Protein AF-A0A1M5A7V3-F1 (afdb_monomer)

Radius of gyration: 17.14 Å; Cα contacts (8 Å, |Δi|>4): 124; chains: 1; bounding box: 36×26×54 Å

Secondary structure (DSSP, 8-state):
-HHHHHHHHHH-HHHHHHHHHHHHHHHHHHHHHHHHHHHTT---SS-GGG--HHHHHHHHHHTT-S-HHHHHHHHHHHHHHHIIIIIHHHHHTTS----SS--SS--HHIIIIIHHHHHHHHHHHHHHHHHHHHHHHHHHTT-

Structure (mmCIF, N/CA/C/O backbone):
data_AF-A0A1M5A7V3-F1
#
_entry.id   AF-A0A1M5A7V3-F1
#
loop_
_atom_site.group_PDB
_atom_site.id
_atom_site.type_symbol
_atom_site.label_atom_id
_atom_site.label_alt_id
_atom_site.label_comp_id
_atom_site.label_asym_id
_atom_site.label_entity_id
_atom_site.label_seq_id
_atom_site.pdbx_PDB_ins_code
_atom_site.Cartn_x
_atom_site.Cartn_y
_atom_site.Cartn_z
_atom_site.occupancy
_atom_site.B_iso_or_equiv
_atom_site.auth_seq_id
_atom_site.auth_comp_id
_atom_site.auth_asym_id
_atom_site.auth_atom_id
_atom_site.pdbx_PDB_model_num
ATOM 1 N N . MET A 1 1 ? 8.152 -4.696 -25.294 1.00 61.25 1 MET A N 1
ATOM 2 C CA . MET A 1 1 ? 8.068 -3.297 -24.836 1.00 61.25 1 MET A CA 1
ATOM 3 C C . MET A 1 1 ? 7.477 -3.169 -23.438 1.00 61.25 1 MET A C 1
ATOM 5 O O . MET A 1 1 ? 8.201 -2.717 -22.568 1.00 61.25 1 MET A O 1
ATOM 9 N N . SER A 1 2 ? 6.242 -3.608 -23.155 1.00 75.25 2 SER A N 1
ATOM 10 C CA . SER A 1 2 ? 5.664 -3.494 -21.798 1.00 75.25 2 SER A CA 1
ATOM 11 C C . SER A 1 2 ? 6.355 -4.392 -20.757 1.00 75.25 2 SER A C 1
ATOM 13 O O . SER A 1 2 ? 6.758 -3.912 -19.704 1.00 75.25 2 SER A O 1
ATOM 15 N N . LEU A 1 3 ? 6.576 -5.672 -21.074 1.00 89.56 3 LEU A N 1
ATOM 16 C CA . LEU A 1 3 ? 7.282 -6.604 -20.182 1.00 89.56 3 LEU A CA 1
ATOM 17 C C . LEU A 1 3 ? 8.765 -6.252 -19.991 1.00 89.56 3 LEU A C 1
ATOM 19 O O . LEU A 1 3 ? 9.305 -6.467 -18.915 1.00 89.56 3 LEU A O 1
ATOM 23 N N . GLU A 1 4 ? 9.405 -5.655 -21.000 1.00 92.12 4 GLU A N 1
ATOM 24 C CA . GLU A 1 4 ? 10.798 -5.190 -20.894 1.00 92.12 4 GLU A CA 1
ATOM 25 C C . GLU A 1 4 ? 10.928 -4.093 -19.831 1.00 92.12 4 GLU A C 1
ATOM 27 O O . GLU A 1 4 ? 11.885 -4.092 -19.067 1.00 92.12 4 GLU A O 1
ATOM 32 N N . PHE A 1 5 ? 9.942 -3.195 -19.720 1.00 94.62 5 PHE A N 1
ATOM 33 C CA . PHE A 1 5 ? 9.939 -2.193 -18.656 1.00 94.62 5 PHE A CA 1
ATOM 34 C C . PHE A 1 5 ? 9.713 -2.810 -17.270 1.00 94.62 5 PHE A C 1
ATOM 36 O O . PHE A 1 5 ? 10.289 -2.347 -16.288 1.00 94.62 5 PHE A O 1
ATOM 43 N N . TYR A 1 6 ? 8.921 -3.882 -17.166 1.00 95.12 6 TYR A N 1
ATOM 44 C CA . TYR A 1 6 ? 8.805 -4.615 -15.904 1.00 95.12 6 TYR A CA 1
ATOM 45 C C . TYR A 1 6 ? 10.156 -5.203 -15.463 1.00 95.12 6 TYR A C 1
ATOM 47 O O . TYR A 1 6 ? 10.489 -5.145 -14.280 1.00 95.12 6 TYR A O 1
ATOM 55 N N . ASP A 1 7 ? 10.974 -5.688 -16.401 1.00 95.81 7 ASP A N 1
ATOM 56 C CA . ASP A 1 7 ? 12.344 -6.113 -16.096 1.00 95.81 7 ASP A CA 1
ATOM 57 C C . ASP A 1 7 ? 13.227 -4.938 -15.640 1.00 95.81 7 ASP A C 1
ATOM 59 O O . ASP A 1 7 ? 14.079 -5.123 -14.772 1.00 95.81 7 ASP A O 1
ATOM 63 N N . GLU A 1 8 ? 13.025 -3.724 -16.166 1.00 97.12 8 GLU A N 1
ATOM 64 C CA . GLU A 1 8 ? 13.711 -2.520 -15.668 1.00 97.12 8 GLU A CA 1
ATOM 65 C C . GLU A 1 8 ? 13.285 -2.158 -14.235 1.00 97.12 8 GLU A C 1
ATOM 67 O O . GLU A 1 8 ? 14.141 -1.836 -13.411 1.00 97.12 8 GLU A O 1
ATOM 72 N N . LEU A 1 9 ? 12.000 -2.309 -13.882 1.00 96.81 9 LEU A N 1
ATOM 73 C CA . LEU A 1 9 ? 11.540 -2.159 -12.493 1.00 96.81 9 LEU A CA 1
ATOM 74 C C . LEU A 1 9 ? 12.246 -3.143 -11.552 1.00 96.81 9 LEU A C 1
ATOM 76 O O . LEU A 1 9 ? 12.652 -2.758 -10.458 1.00 96.81 9 LEU A O 1
ATOM 80 N N . LEU A 1 10 ? 12.434 -4.397 -11.976 1.00 96.69 10 LEU A N 1
ATOM 81 C CA . LEU A 1 10 ? 13.145 -5.405 -11.181 1.00 96.69 10 LEU A CA 1
ATOM 82 C C . LEU A 1 10 ? 14.648 -5.119 -11.034 1.00 96.69 10 LEU A C 1
ATOM 84 O 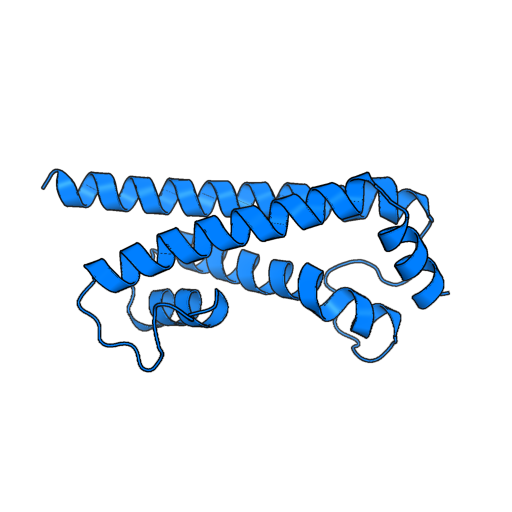O . LEU A 1 10 ? 15.260 -5.577 -10.070 1.00 96.69 10 LEU A O 1
ATOM 88 N N . LYS A 1 11 ? 15.253 -4.394 -11.982 1.00 97.31 11 LYS A N 1
ATOM 89 C CA . LYS A 1 11 ? 16.671 -3.998 -11.933 1.00 97.31 11 LYS A CA 1
ATOM 90 C C . LYS A 1 11 ? 16.904 -2.727 -11.122 1.00 97.31 11 LYS A C 1
ATOM 92 O O . LYS A 1 11 ? 18.011 -2.543 -10.624 1.00 97.31 11 LYS A O 1
ATOM 97 N N . SER A 1 12 ? 15.899 -1.861 -11.001 1.00 97.94 12 SER A N 1
ATOM 98 C CA . SER A 1 12 ? 16.006 -0.642 -10.204 1.00 97.94 12 SER A CA 1
ATOM 99 C C . SER A 1 12 ? 16.086 -0.979 -8.713 1.00 97.94 12 SER A C 1
ATOM 101 O O . SER A 1 12 ? 15.105 -1.397 -8.087 1.00 97.94 12 SER A O 1
ATOM 103 N N . GLU A 1 13 ? 17.267 -0.764 -8.126 1.00 97.81 13 GLU A N 1
ATOM 104 C CA . GLU A 1 13 ? 17.487 -0.921 -6.685 1.00 97.81 13 GLU A CA 1
ATOM 105 C C . GLU A 1 13 ? 16.567 0.009 -5.897 1.00 97.81 13 GLU A C 1
ATOM 107 O O . GLU A 1 13 ? 15.933 -0.424 -4.934 1.00 97.81 13 GLU A O 1
ATOM 112 N N . ARG A 1 14 ? 16.425 1.263 -6.346 1.00 98.06 14 ARG A N 1
ATOM 113 C CA . ARG A 1 14 ? 15.581 2.247 -5.674 1.00 98.06 14 ARG A CA 1
ATOM 114 C C . ARG A 1 14 ? 14.107 1.861 -5.719 1.00 98.06 14 ARG A C 1
ATOM 116 O O . ARG A 1 14 ? 13.436 1.949 -4.692 1.00 98.06 14 ARG A O 1
ATOM 123 N N . PHE A 1 15 ? 13.592 1.403 -6.864 1.00 98.06 15 PHE A N 1
ATOM 124 C CA . PHE A 1 15 ? 12.209 0.927 -6.945 1.00 98.06 15 PHE A CA 1
ATOM 125 C C . PHE A 1 15 ? 11.968 -0.242 -5.996 1.00 98.06 15 PHE A C 1
ATOM 127 O O . PHE A 1 15 ? 11.013 -0.220 -5.216 1.00 98.06 15 PHE A O 1
ATOM 134 N N . CYS A 1 16 ? 12.851 -1.240 -6.029 1.00 98.06 16 CYS A N 1
ATOM 135 C CA . CYS A 1 16 ? 12.731 -2.423 -5.190 1.00 98.06 16 CYS A CA 1
ATOM 136 C C . CYS A 1 16 ? 12.846 -2.083 -3.696 1.00 98.06 16 CYS A C 1
ATOM 138 O O . CYS A 1 16 ? 12.081 -2.614 -2.888 1.00 98.06 16 CYS A O 1
ATOM 140 N N . GLU A 1 17 ? 13.748 -1.173 -3.320 1.00 98.56 17 GLU A N 1
ATOM 141 C CA . GLU A 1 17 ? 13.885 -0.696 -1.944 1.00 98.56 17 GLU A CA 1
ATOM 142 C C . GLU A 1 17 ? 12.621 0.038 -1.483 1.00 98.56 17 GLU A C 1
ATOM 144 O O . GLU A 1 17 ? 12.063 -0.295 -0.431 1.00 98.56 17 GLU A O 1
ATOM 149 N N . SER A 1 18 ? 12.128 0.992 -2.275 1.00 98.44 18 SER A N 1
ATOM 150 C CA . SER A 1 18 ? 10.908 1.737 -1.961 1.00 98.44 18 SER A CA 1
ATOM 151 C C . SER A 1 18 ? 9.698 0.805 -1.871 1.00 98.44 18 SER A C 1
ATOM 153 O O . SER A 1 18 ? 8.914 0.906 -0.925 1.00 98.44 18 SER A O 1
ATOM 155 N N . LEU A 1 19 ? 9.565 -0.173 -2.772 1.00 98.25 19 LEU A N 1
ATOM 156 C CA . LEU A 1 19 ? 8.489 -1.167 -2.719 1.00 98.25 19 LEU A CA 1
ATOM 157 C C . LEU A 1 19 ? 8.603 -2.070 -1.479 1.00 98.25 19 LEU A C 1
ATOM 159 O O . LEU A 1 19 ? 7.597 -2.361 -0.830 1.00 98.25 19 LEU A O 1
ATOM 163 N N . GLY A 1 20 ? 9.818 -2.464 -1.093 1.00 98.56 20 GLY A N 1
ATOM 164 C CA . GLY A 1 20 ? 10.072 -3.193 0.151 1.00 98.56 20 GLY A CA 1
ATOM 165 C C . GLY A 1 20 ? 9.650 -2.397 1.390 1.00 98.56 20 GLY A C 1
ATOM 166 O O . GLY A 1 20 ? 8.9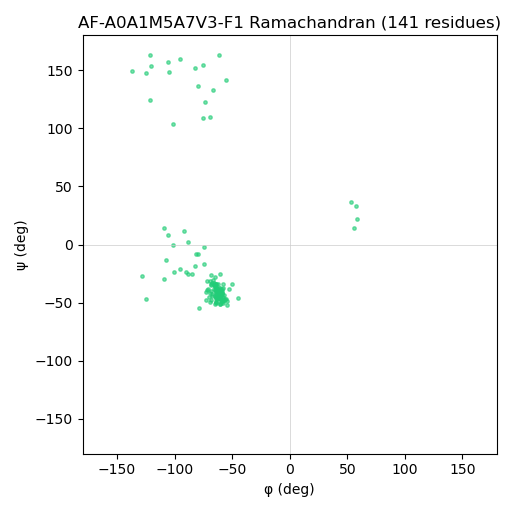60 -2.927 2.266 1.00 98.56 20 GLY A O 1
ATOM 167 N N . ARG A 1 21 ? 9.988 -1.103 1.442 1.00 98.69 21 ARG A N 1
ATOM 168 C CA . ARG A 1 21 ? 9.545 -0.184 2.505 1.00 98.69 21 ARG A CA 1
ATOM 169 C C . ARG A 1 21 ? 8.019 -0.058 2.535 1.00 98.69 21 ARG A C 1
ATOM 171 O O . ARG A 1 21 ? 7.436 -0.165 3.616 1.00 98.69 21 ARG A O 1
ATOM 178 N N . LEU A 1 22 ? 7.372 0.069 1.371 1.00 98.62 22 LEU A N 1
ATOM 179 C CA . LEU A 1 22 ? 5.912 0.113 1.248 1.00 98.62 22 LEU A CA 1
ATOM 180 C C . LEU A 1 22 ? 5.249 -1.137 1.847 1.00 98.62 22 LEU A C 1
ATOM 182 O O . LEU A 1 22 ? 4.253 -1.023 2.564 1.00 98.62 22 LEU A O 1
ATOM 186 N N . LEU A 1 23 ? 5.790 -2.329 1.582 1.00 98.06 23 LEU A N 1
ATOM 187 C CA . LEU A 1 23 ? 5.256 -3.580 2.132 1.00 98.06 23 LEU A CA 1
ATOM 188 C C . LEU A 1 23 ? 5.361 -3.621 3.662 1.00 98.06 23 LEU A C 1
ATOM 190 O O . LEU A 1 23 ? 4.389 -3.967 4.339 1.00 98.06 23 LEU A O 1
ATOM 194 N N . LEU A 1 24 ? 6.513 -3.231 4.213 1.00 98.56 24 LEU A N 1
ATOM 195 C CA . LEU A 1 24 ? 6.740 -3.211 5.660 1.00 98.56 24 LEU A CA 1
ATOM 196 C C . LEU A 1 24 ? 5.804 -2.225 6.367 1.00 98.56 24 LEU A C 1
ATOM 198 O O . LEU A 1 24 ? 5.160 -2.582 7.359 1.00 98.56 24 LEU A O 1
ATOM 202 N N . ILE A 1 25 ? 5.682 -1.003 5.845 1.00 98.44 25 ILE A N 1
ATOM 203 C CA . ILE A 1 25 ? 4.822 0.008 6.461 1.00 98.44 25 ILE A CA 1
ATOM 204 C C . ILE A 1 25 ? 3.331 -0.301 6.272 1.00 98.44 25 ILE A C 1
ATOM 206 O O . ILE A 1 25 ? 2.538 -0.065 7.182 1.00 98.44 25 ILE A O 1
ATOM 210 N N . SER A 1 26 ? 2.946 -0.944 5.165 1.00 98.19 26 SER A N 1
ATOM 211 C CA . SER A 1 26 ? 1.584 -1.467 4.993 1.00 98.19 26 SER A CA 1
ATOM 212 C C . SER A 1 26 ? 1.232 -2.480 6.086 1.00 98.19 26 SER A C 1
ATOM 214 O O . SER A 1 26 ? 0.129 -2.437 6.626 1.00 98.19 26 SER A O 1
ATOM 216 N N . GLY A 1 27 ? 2.172 -3.348 6.478 1.00 97.69 27 GLY A N 1
ATOM 217 C CA . GLY A 1 27 ? 1.984 -4.265 7.608 1.00 97.69 27 GLY A CA 1
ATOM 218 C C . GLY A 1 27 ? 1.829 -3.545 8.956 1.00 97.69 27 GLY A C 1
ATOM 219 O O . GLY A 1 27 ? 1.036 -3.969 9.805 1.00 97.69 27 GLY A O 1
ATOM 220 N N . LYS A 1 28 ? 2.535 -2.421 9.147 1.00 98.06 28 LYS A N 1
ATOM 221 C CA . LYS A 1 28 ? 2.362 -1.548 10.321 1.00 98.06 28 LYS A CA 1
ATOM 222 C C . LYS A 1 28 ? 0.960 -0.927 10.346 1.00 98.06 28 LYS A C 1
ATOM 224 O O . LYS A 1 28 ? 0.304 -0.988 11.384 1.00 98.06 28 LYS A O 1
ATOM 229 N N . LEU A 1 29 ? 0.468 -0.423 9.212 1.00 98.38 29 LEU A N 1
ATOM 230 C CA . LEU A 1 29 ? -0.897 0.101 9.083 1.00 98.38 29 LEU A CA 1
ATOM 231 C C . LEU A 1 29 ? -1.956 -0.975 9.349 1.00 98.38 29 LEU A C 1
ATOM 233 O O . LEU A 1 29 ? -2.883 -0.747 10.120 1.00 98.38 29 LEU A O 1
ATOM 237 N N . GLU A 1 30 ? -1.809 -2.168 8.767 1.00 97.94 30 GLU A N 1
ATOM 238 C CA . GLU A 1 30 ? -2.720 -3.289 9.033 1.00 97.94 30 GLU A CA 1
ATOM 239 C C . GLU A 1 30 ? -2.760 -3.644 10.526 1.00 97.94 30 GLU A C 1
ATOM 241 O O . GLU A 1 30 ? -3.821 -3.964 11.059 1.00 97.94 30 GLU A O 1
ATOM 246 N N . SER A 1 31 ? -1.623 -3.562 11.220 1.00 96.62 31 SER A N 1
ATOM 247 C CA . SER A 1 31 ? -1.560 -3.790 12.666 1.00 96.62 31 SER A CA 1
ATOM 248 C C . SER A 1 31 ? -2.295 -2.700 13.453 1.00 96.62 31 SER A C 1
ATOM 250 O O . SER A 1 31 ? -3.060 -3.032 14.355 1.00 96.62 31 SER A O 1
ATOM 252 N N . ALA A 1 32 ? -2.137 -1.427 13.077 1.00 96.19 32 ALA A N 1
ATOM 253 C CA . ALA A 1 32 ? -2.857 -0.310 13.696 1.00 96.19 32 ALA A CA 1
ATOM 254 C C . ALA A 1 32 ? -4.381 -0.426 13.499 1.00 96.19 32 ALA A C 1
ATOM 256 O O . ALA A 1 32 ? -5.149 -0.323 14.452 1.00 96.19 32 ALA A O 1
ATOM 257 N N . LEU A 1 33 ? -4.837 -0.754 12.286 1.00 96.50 33 LEU A N 1
ATOM 258 C CA . LEU A 1 33 ? -6.264 -0.950 12.007 1.00 96.50 33 LEU A CA 1
ATOM 259 C C . LEU A 1 33 ? -6.849 -2.152 12.764 1.00 96.50 33 LEU A C 1
ATOM 261 O O . LEU A 1 33 ? -7.992 -2.101 13.220 1.00 96.50 33 LEU A O 1
ATOM 265 N N . LYS A 1 34 ? -6.078 -3.235 12.939 1.00 95.06 34 LYS A N 1
ATOM 266 C CA . LYS A 1 34 ? -6.494 -4.372 13.779 1.00 95.06 34 LYS A CA 1
ATOM 267 C C . LYS A 1 34 ? -6.733 -3.938 15.226 1.00 95.06 34 LYS A C 1
ATOM 269 O O . LYS A 1 34 ? -7.709 -4.400 15.815 1.00 95.06 34 LYS A O 1
ATOM 274 N N . SER A 1 35 ? -5.895 -3.059 15.778 1.00 92.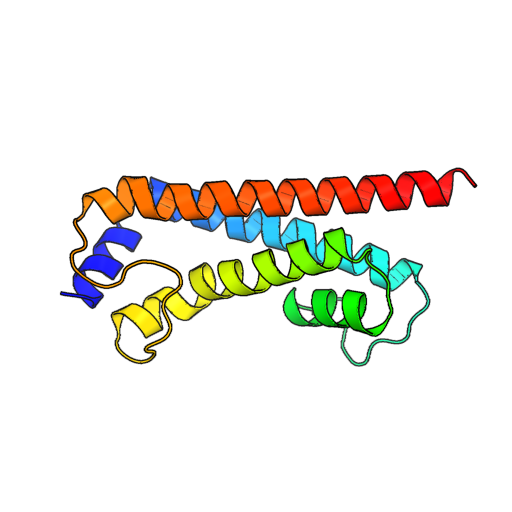56 35 SER A N 1
ATOM 275 C CA . SER A 1 35 ? -6.088 -2.505 17.126 1.00 92.56 35 SER A CA 1
ATOM 276 C C . SER A 1 35 ? -7.398 -1.727 17.244 1.00 92.56 35 SER A C 1
ATOM 278 O O . SER A 1 35 ? -8.170 -1.998 18.164 1.00 92.56 35 SER A O 1
ATOM 280 N N . ILE A 1 36 ? -7.718 -0.871 16.265 1.00 92.31 36 ILE A N 1
ATOM 281 C CA . ILE A 1 36 ? -8.997 -0.139 16.225 1.00 92.31 36 ILE A CA 1
ATOM 282 C C . ILE A 1 36 ? -10.182 -1.112 16.231 1.00 92.31 36 ILE A C 1
ATOM 284 O O . ILE A 1 36 ? -11.110 -0.982 17.033 1.00 92.31 36 ILE A O 1
ATOM 288 N N . VAL A 1 37 ? -10.142 -2.129 15.365 1.00 93.06 37 VAL A N 1
ATOM 289 C CA . VAL A 1 37 ? -11.207 -3.138 15.285 1.00 93.06 37 VAL A CA 1
ATOM 290 C C . VAL A 1 37 ? -11.350 -3.890 16.614 1.00 93.06 37 VAL A C 1
ATOM 292 O O . VAL A 1 37 ? -12.474 -4.063 17.083 1.00 93.06 37 VAL A O 1
ATOM 295 N N . LEU A 1 38 ? -10.245 -4.282 17.263 1.00 91.12 38 LEU A N 1
ATOM 296 C CA . LEU A 1 38 ? -10.271 -4.933 18.582 1.00 91.12 38 LEU A CA 1
ATOM 297 C C . LEU A 1 38 ? -10.894 -4.045 19.665 1.00 91.12 38 LEU A C 1
ATOM 299 O O . LEU A 1 38 ? -11.695 -4.533 20.461 1.00 91.12 38 LEU A O 1
ATOM 303 N N . ALA A 1 39 ? -10.543 -2.759 19.693 1.00 89.94 39 ALA A N 1
ATOM 304 C CA . ALA A 1 39 ? -11.040 -1.809 20.686 1.00 89.94 39 ALA A CA 1
ATOM 305 C C . ALA A 1 39 ? -12.537 -1.494 20.511 1.00 89.94 39 ALA A C 1
ATOM 307 O O . ALA A 1 39 ? -13.248 -1.266 21.489 1.00 89.94 39 ALA A O 1
ATOM 308 N N . SER A 1 40 ? -13.041 -1.532 19.276 1.00 88.12 40 SER A N 1
ATOM 309 C CA . SER A 1 40 ? -14.412 -1.121 18.943 1.00 88.12 40 SER A CA 1
ATOM 310 C C . SER A 1 40 ? -15.527 -2.099 19.353 1.00 88.12 40 SER A C 1
ATOM 312 O O . SER A 1 40 ? -16.702 -1.804 19.153 1.00 88.12 40 SER A O 1
ATOM 314 N N . SER A 1 41 ? -15.200 -3.262 19.932 1.00 83.94 41 SER A N 1
ATOM 315 C CA . SER A 1 41 ? -16.169 -4.305 20.335 1.00 83.94 41 SER A CA 1
ATOM 316 C C . SER A 1 41 ? -17.094 -4.813 19.213 1.00 83.94 41 SER A C 1
ATOM 318 O O . SER A 1 41 ? -18.084 -5.500 19.484 1.00 83.94 41 SER A O 1
ATOM 320 N N . ILE A 1 42 ? -16.782 -4.518 17.946 1.00 90.19 42 ILE A N 1
ATOM 321 C CA . ILE A 1 42 ? -17.554 -5.003 16.802 1.00 90.19 42 ILE A CA 1
ATOM 322 C C . ILE A 1 42 ? -17.264 -6.479 16.532 1.00 90.19 42 ILE A C 1
ATOM 324 O O . ILE A 1 42 ? -16.180 -7.002 16.804 1.00 90.19 42 ILE A O 1
ATOM 328 N N . LYS A 1 43 ? -18.231 -7.163 15.919 1.00 88.25 43 LYS A N 1
ATOM 329 C CA . LYS A 1 43 ? -18.057 -8.545 15.471 1.00 88.25 43 LYS A CA 1
ATOM 330 C C . LYS A 1 43 ? -17.797 -8.588 13.969 1.00 88.25 43 LYS A C 1
ATOM 332 O O . LYS A 1 43 ? -18.728 -8.496 13.174 1.00 88.25 43 LYS A O 1
ATOM 337 N N . VAL A 1 44 ? -16.543 -8.811 13.589 1.00 92.12 44 VAL A N 1
ATOM 338 C CA . VAL A 1 44 ? -16.153 -9.004 12.185 1.00 92.12 44 VAL A CA 1
ATOM 339 C C . VAL A 1 44 ? -16.391 -10.443 11.709 1.00 92.12 44 VAL A C 1
ATOM 341 O O . VAL A 1 44 ? -16.356 -11.394 12.491 1.00 92.12 44 VAL A O 1
ATOM 344 N N . ARG A 1 45 ? -16.633 -10.619 10.402 1.00 91.38 45 ARG A N 1
ATOM 345 C CA . ARG A 1 45 ? -16.907 -11.932 9.772 1.00 91.38 45 ARG A CA 1
ATOM 346 C C . ARG A 1 45 ? -15.651 -12.688 9.315 1.00 91.38 45 ARG A C 1
ATOM 348 O O . ARG A 1 45 ? -15.765 -13.756 8.722 1.00 91.38 45 ARG A O 1
ATOM 355 N N . TYR A 1 46 ? -14.466 -12.142 9.563 1.00 92.75 46 TYR A N 1
ATOM 356 C CA . TYR A 1 46 ? -13.181 -12.705 9.150 1.00 92.75 46 TYR A CA 1
ATOM 357 C C . TYR A 1 46 ? -12.270 -12.956 10.356 1.00 92.75 46 TYR A C 1
ATOM 359 O O . TYR A 1 46 ? -12.479 -12.427 11.446 1.00 92.75 46 TYR A O 1
ATOM 367 N N . ASN A 1 47 ? -11.231 -13.772 10.166 1.00 93.50 47 ASN A N 1
ATOM 368 C CA . ASN A 1 47 ? -10.220 -13.985 11.197 1.00 93.50 47 ASN A CA 1
ATOM 369 C C . ASN A 1 47 ? -9.299 -12.762 11.276 1.00 93.50 47 ASN A C 1
ATOM 371 O O . ASN A 1 47 ? -8.462 -12.570 10.395 1.00 93.50 47 ASN A O 1
ATOM 375 N N . LEU A 1 48 ? -9.421 -11.979 12.349 1.00 93.00 48 LEU A N 1
ATOM 376 C CA . LEU A 1 48 ? -8.688 -10.724 12.513 1.00 93.00 48 LEU A CA 1
ATOM 377 C C . LEU A 1 48 ? -7.161 -10.890 12.452 1.00 93.00 48 LEU A C 1
ATOM 379 O O . LEU A 1 48 ? -6.473 -10.043 11.890 1.00 93.00 48 LEU A O 1
ATOM 383 N N . SER A 1 49 ? -6.622 -12.013 12.939 1.00 90.62 49 SER A N 1
ATOM 384 C CA . SER A 1 49 ? -5.173 -12.272 12.877 1.00 90.62 49 SER A CA 1
ATOM 385 C C . SER A 1 49 ? -4.648 -12.408 11.443 1.00 90.62 49 SER A C 1
ATOM 387 O O . SER A 1 49 ? -3.500 -12.063 11.172 1.00 90.62 49 SER A O 1
ATOM 389 N N . ARG A 1 50 ? -5.505 -12.847 10.512 1.00 93.56 50 ARG A N 1
ATOM 390 C CA . ARG A 1 50 ? -5.202 -13.023 9.082 1.00 93.56 50 ARG A CA 1
ATOM 391 C C . ARG A 1 50 ? -5.828 -11.944 8.201 1.00 93.56 50 ARG A C 1
ATOM 393 O O . ARG A 1 50 ? -5.819 -12.086 6.983 1.00 93.56 50 ARG A O 1
ATOM 400 N N . ALA A 1 51 ? -6.412 -10.915 8.808 1.00 95.25 51 ALA A N 1
ATOM 401 C CA . ALA A 1 51 ? -7.072 -9.863 8.063 1.00 95.25 51 ALA A CA 1
ATOM 402 C C . ALA A 1 51 ? -6.051 -9.068 7.249 1.00 95.25 51 ALA A C 1
ATOM 404 O O . ALA A 1 51 ? -5.011 -8.671 7.784 1.00 95.25 51 ALA A O 1
ATOM 405 N N . MET A 1 52 ? -6.392 -8.845 5.983 1.00 95.25 52 MET A N 1
ATOM 406 C CA . MET A 1 52 ? -5.636 -8.011 5.050 1.00 95.25 52 MET A CA 1
ATOM 407 C C . MET A 1 52 ? -6.211 -6.593 5.032 1.00 95.25 52 MET A C 1
ATOM 409 O O . MET A 1 52 ? -7.386 -6.399 5.360 1.00 95.25 52 MET A O 1
ATOM 413 N N . LEU A 1 53 ? -5.424 -5.615 4.573 1.00 96.31 53 LEU A N 1
ATOM 414 C CA . LEU A 1 53 ? -5.809 -4.198 4.524 1.00 96.31 53 LEU A CA 1
ATOM 415 C C . LEU A 1 53 ? -7.221 -3.960 3.981 1.00 96.31 53 LEU A C 1
ATOM 417 O O . LEU A 1 53 ? -7.988 -3.246 4.609 1.00 96.31 53 LEU A O 1
ATOM 421 N N . GLY A 1 54 ? -7.602 -4.601 2.872 1.00 96.62 54 GLY A N 1
ATOM 422 C CA . GLY A 1 54 ? -8.933 -4.407 2.285 1.00 96.62 54 GLY A CA 1
ATOM 423 C C . GLY A 1 54 ? -10.086 -4.767 3.229 1.00 96.62 54 GLY A C 1
ATOM 424 O O . GLY A 1 54 ? -11.086 -4.057 3.281 1.00 96.62 54 GLY A O 1
ATOM 425 N N . GLN A 1 55 ? -9.939 -5.829 4.028 1.00 96.75 55 GLN A N 1
ATOM 426 C CA . GLN A 1 55 ? -10.957 -6.231 5.008 1.00 96.75 55 GLN A CA 1
ATOM 427 C C . GLN A 1 55 ? -11.029 -5.248 6.179 1.00 96.75 55 GLN A C 1
ATOM 429 O O . GLN A 1 55 ? -12.119 -4.942 6.666 1.00 96.75 55 GLN A O 1
ATOM 434 N N . LEU A 1 56 ? -9.872 -4.751 6.617 1.00 97.19 56 LEU A N 1
ATOM 435 C CA . LEU A 1 56 ? -9.758 -3.802 7.720 1.00 97.19 56 LEU A CA 1
ATOM 436 C C . LEU A 1 56 ? -10.332 -2.437 7.331 1.00 97.19 56 LEU A C 1
ATOM 438 O O . LEU A 1 56 ? -11.209 -1.940 8.028 1.00 97.19 56 LEU A O 1
ATOM 442 N N . VAL A 1 57 ? -9.933 -1.895 6.176 1.00 96.69 57 VAL A N 1
ATOM 443 C CA . VAL A 1 57 ? -10.476 -0.644 5.619 1.00 96.69 57 VAL A CA 1
ATOM 444 C C . VAL A 1 57 ? -11.987 -0.753 5.416 1.00 96.69 57 VAL A C 1
ATOM 446 O O . VAL A 1 57 ? -12.727 0.135 5.833 1.00 96.69 57 VAL A O 1
ATOM 449 N N . GLY A 1 58 ? -12.463 -1.873 4.859 1.00 95.00 58 GLY A N 1
ATOM 450 C CA . GLY A 1 58 ? -13.897 -2.131 4.717 1.00 95.00 58 GLY A CA 1
ATOM 451 C C . GLY A 1 58 ? -14.639 -2.118 6.056 1.00 95.00 58 GLY A C 1
ATOM 452 O O . GLY A 1 58 ? -15.699 -1.511 6.153 1.00 95.00 58 GLY A O 1
ATOM 453 N N . SER A 1 59 ? -14.055 -2.709 7.103 1.00 94.50 59 SER A N 1
ATOM 454 C CA . SER A 1 59 ? -14.657 -2.716 8.447 1.00 94.50 59 SER A CA 1
ATOM 455 C C . SER A 1 59 ? -14.670 -1.332 9.083 1.00 94.50 59 SER A C 1
ATOM 457 O O . SER A 1 59 ? -15.658 -0.964 9.709 1.00 94.50 59 SER A O 1
ATOM 459 N N . CYS A 1 60 ? -13.595 -0.556 8.913 1.00 93.00 60 CYS A N 1
ATOM 460 C CA . CYS A 1 60 ? -13.539 0.813 9.410 1.00 93.00 60 CYS A CA 1
ATOM 461 C C . CYS A 1 60 ? -14.616 1.692 8.769 1.00 93.00 60 CYS A C 1
ATOM 463 O O . CYS A 1 60 ? -15.242 2.477 9.473 1.00 93.00 60 CYS A O 1
ATOM 465 N N . LYS A 1 61 ? -14.875 1.509 7.469 1.00 91.88 61 LYS A N 1
ATOM 466 C CA . LYS A 1 61 ? -15.921 2.231 6.736 1.00 91.88 61 LYS A CA 1
ATOM 467 C C . LYS A 1 61 ? -17.330 1.759 7.108 1.00 91.88 61 LYS A C 1
ATOM 469 O O . LYS A 1 61 ? -18.187 2.584 7.387 1.00 91.88 61 LYS A O 1
ATOM 474 N N . GLU A 1 62 ? -17.575 0.446 7.137 1.00 92.75 62 GLU A N 1
ATOM 475 C CA . GLU A 1 62 ? -18.898 -0.138 7.436 1.00 92.75 62 GLU A CA 1
ATOM 476 C C . GLU A 1 62 ? -19.377 0.176 8.861 1.00 92.75 62 GLU A C 1
ATOM 478 O O . GLU A 1 62 ? -20.574 0.334 9.090 1.00 92.75 62 GLU A O 1
ATOM 483 N N . HIS A 1 63 ? -18.449 0.257 9.815 1.00 93.06 63 HIS A N 1
ATOM 484 C CA . HIS A 1 63 ? -18.754 0.457 11.230 1.00 93.06 63 HIS A CA 1
ATOM 485 C C . HIS A 1 63 ? -18.366 1.843 11.756 1.00 93.06 63 HIS A C 1
ATOM 487 O O . HIS A 1 63 ? -18.321 2.021 12.971 1.00 93.06 63 HIS A O 1
ATOM 493 N N . GLU A 1 64 ? -18.072 2.799 10.867 1.00 92.00 64 GLU A N 1
ATOM 494 C CA . GLU A 1 64 ? -17.734 4.188 11.222 1.00 92.00 64 GLU A CA 1
ATOM 495 C C . GLU A 1 64 ? -16.589 4.287 12.256 1.00 92.00 64 GLU A C 1
ATOM 497 O O . GLU A 1 64 ? -16.579 5.145 13.136 1.00 92.00 64 GLU A O 1
ATOM 502 N N . LEU A 1 65 ? -15.598 3.389 12.163 1.00 91.88 65 LEU A N 1
ATOM 503 C CA . LEU A 1 65 ? -14.435 3.360 13.067 1.00 91.88 65 LEU A CA 1
ATOM 504 C C . LEU A 1 65 ? -13.343 4.361 12.674 1.00 91.88 65 LEU A C 1
ATOM 506 O O . LEU A 1 65 ? -12.351 4.509 13.384 1.00 91.88 65 LEU A O 1
ATOM 510 N N . ALA A 1 66 ? -13.496 4.992 11.516 1.00 90.62 66 ALA A N 1
ATOM 511 C CA . ALA A 1 66 ? -12.611 6.013 10.992 1.00 90.62 66 ALA A CA 1
ATOM 512 C C . ALA A 1 66 ? -13.430 7.268 10.687 1.00 90.62 66 ALA A C 1
ATOM 514 O O . ALA A 1 66 ? -14.592 7.182 10.290 1.00 90.62 66 ALA A O 1
ATOM 515 N N . THR A 1 67 ? -12.810 8.437 10.847 1.00 92.81 67 THR A N 1
ATOM 516 C CA . THR A 1 67 ? -13.381 9.691 10.343 1.00 92.81 67 THR A CA 1
ATOM 517 C C . THR A 1 67 ? -13.529 9.625 8.820 1.00 92.81 67 THR A C 1
ATOM 519 O O . THR A 1 67 ? -12.915 8.780 8.163 1.00 92.81 67 THR A O 1
ATOM 522 N N . GLU A 1 68 ? -14.340 10.512 8.241 1.00 92.88 68 GLU A N 1
ATOM 523 C CA . GLU A 1 68 ? -14.467 10.634 6.781 1.00 92.88 68 GLU A CA 1
ATOM 524 C C . GLU A 1 68 ? -13.093 10.870 6.132 1.00 92.88 68 GLU A C 1
ATOM 526 O O . GLU A 1 68 ? -12.699 10.127 5.238 1.00 92.88 68 GLU A O 1
ATOM 531 N N . GLU A 1 69 ? -12.310 11.793 6.697 1.00 93.62 69 GLU A N 1
ATOM 532 C CA . GLU A 1 69 ? -10.931 12.091 6.292 1.00 93.62 69 GLU A CA 1
ATOM 533 C C . GLU A 1 69 ? -10.029 10.845 6.297 1.00 93.62 69 GLU A C 1
ATOM 535 O O . GLU A 1 69 ? -9.391 10.522 5.294 1.00 93.62 69 GLU A O 1
ATOM 540 N N . LEU A 1 70 ? -9.995 10.098 7.407 1.00 95.12 70 LEU A N 1
ATOM 541 C CA . LEU A 1 70 ? -9.182 8.885 7.488 1.00 95.12 70 LEU A CA 1
ATOM 542 C C . LEU A 1 70 ? -9.690 7.810 6.515 1.00 95.12 70 LEU A C 1
ATOM 544 O O . LEU A 1 70 ? -8.891 7.091 5.920 1.00 95.12 70 LEU A O 1
ATOM 548 N N . SER A 1 71 ? -11.004 7.707 6.318 1.00 95.75 71 SER A N 1
ATOM 549 C CA . SER A 1 71 ? -11.602 6.745 5.388 1.00 95.75 71 SER A CA 1
ATOM 550 C C . SER A 1 71 ? -11.193 7.014 3.938 1.00 95.75 71 SER A C 1
ATOM 552 O O . SER A 1 71 ? -10.841 6.072 3.227 1.00 95.75 71 SER A O 1
ATOM 554 N N . GLU A 1 72 ? -11.178 8.278 3.510 1.00 96.06 72 GLU A N 1
ATOM 555 C CA . GLU A 1 72 ? -10.713 8.679 2.176 1.00 96.06 72 GLU A CA 1
ATOM 556 C C . GLU A 1 72 ? -9.233 8.342 1.966 1.00 96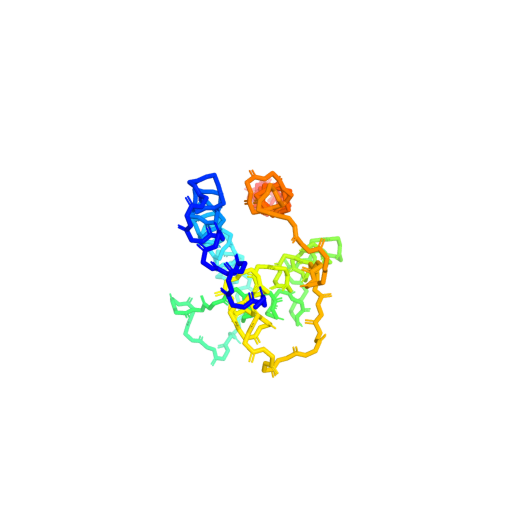.06 72 GLU A C 1
ATOM 558 O O . GLU A 1 72 ? -8.858 7.765 0.939 1.00 96.06 72 GLU A O 1
ATOM 563 N N . VAL A 1 73 ? -8.393 8.629 2.964 1.00 97.69 73 VAL A N 1
ATOM 564 C CA . VAL A 1 73 ? -6.961 8.301 2.924 1.00 97.69 73 VAL A CA 1
ATOM 565 C C . VAL A 1 73 ? -6.745 6.787 2.859 1.00 97.69 73 VAL A C 1
ATOM 567 O O . VAL A 1 73 ? -5.947 6.305 2.054 1.00 97.69 73 VAL A O 1
ATOM 570 N N . LEU A 1 74 ? -7.477 6.006 3.653 1.00 98.06 74 LEU A N 1
ATOM 571 C CA . LEU A 1 74 ? -7.386 4.546 3.634 1.00 98.06 74 LEU A CA 1
ATOM 572 C C . LEU A 1 74 ? -7.829 3.949 2.291 1.00 98.06 74 LEU A C 1
ATOM 574 O O . LEU 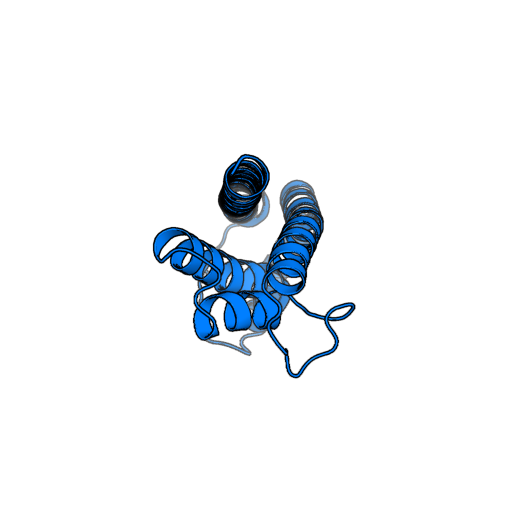A 1 74 ? -7.217 2.988 1.819 1.00 98.06 74 LEU A O 1
ATOM 578 N N . GLU A 1 75 ? -8.853 4.517 1.654 1.00 97.12 75 GLU A N 1
ATOM 579 C CA . GLU A 1 75 ? -9.306 4.114 0.320 1.00 97.12 75 GLU A CA 1
ATOM 580 C C . GLU A 1 75 ? -8.254 4.451 -0.750 1.00 97.12 75 GLU A C 1
ATOM 582 O O . GLU A 1 75 ? -7.896 3.592 -1.565 1.00 97.12 75 GLU A O 1
ATOM 587 N N . PHE A 1 76 ? -7.671 5.652 -0.683 1.00 97.38 76 PHE A N 1
ATOM 588 C CA . PHE A 1 76 ? -6.549 6.065 -1.528 1.00 97.38 76 PHE A CA 1
ATOM 589 C C . PHE A 1 76 ? -5.360 5.099 -1.411 1.00 97.38 76 PHE A C 1
ATOM 591 O O . PHE A 1 76 ? -4.816 4.662 -2.436 1.00 97.38 76 PHE A O 1
ATOM 598 N N . ILE A 1 77 ? -4.983 4.743 -0.177 1.00 98.38 77 ILE A N 1
ATOM 599 C CA . ILE A 1 77 ? -3.880 3.823 0.119 1.00 98.38 77 ILE A CA 1
ATOM 600 C C . ILE A 1 77 ? -4.185 2.428 -0.416 1.00 98.38 77 ILE A C 1
ATOM 602 O O . ILE A 1 77 ? -3.347 1.838 -1.098 1.00 98.38 77 ILE A O 1
ATOM 606 N N . LEU A 1 78 ? -5.375 1.892 -0.128 1.00 97.75 78 LEU A N 1
ATOM 607 C CA . LEU A 1 78 ? -5.769 0.539 -0.520 1.00 97.75 78 LEU A CA 1
ATOM 608 C C . LEU A 1 78 ? -5.666 0.346 -2.035 1.00 97.75 78 LEU A C 1
ATOM 610 O O . LEU A 1 78 ? -5.082 -0.638 -2.495 1.00 97.75 78 LEU A O 1
ATOM 614 N N . VAL A 1 79 ? -6.203 1.295 -2.803 1.00 96.50 79 VAL A N 1
ATOM 615 C CA . VAL A 1 79 ? -6.206 1.237 -4.269 1.00 96.50 79 VAL A CA 1
ATOM 616 C C . VAL A 1 79 ? -4.780 1.274 -4.823 1.00 96.50 79 VAL A C 1
ATOM 618 O O . VAL A 1 79 ? -4.413 0.418 -5.631 1.00 96.50 79 VAL A O 1
ATOM 621 N N . ARG A 1 80 ? -3.947 2.219 -4.368 1.00 97.38 80 ARG A N 1
ATOM 622 C CA . ARG A 1 80 ? -2.579 2.391 -4.889 1.00 97.38 80 ARG A CA 1
ATOM 623 C C . ARG A 1 80 ? -1.626 1.298 -4.440 1.00 97.38 80 ARG A C 1
ATOM 625 O O . ARG A 1 80 ? -0.856 0.803 -5.260 1.00 97.38 80 ARG A O 1
ATOM 632 N N . ARG A 1 81 ? -1.708 0.866 -3.180 1.00 97.12 81 ARG A N 1
ATOM 633 C CA . ARG A 1 81 ? -0.898 -0.250 -2.684 1.00 97.12 81 ARG A CA 1
ATOM 634 C C . ARG A 1 81 ? -1.197 -1.505 -3.484 1.00 97.12 81 ARG A C 1
ATOM 636 O O . ARG A 1 81 ? -0.264 -2.127 -3.975 1.00 97.12 81 ARG A O 1
ATOM 643 N N . ASN A 1 82 ? -2.475 -1.855 -3.652 1.00 95.50 82 ASN A N 1
ATOM 644 C CA . ASN A 1 82 ? -2.847 -3.043 -4.421 1.00 95.50 82 ASN A CA 1
ATOM 645 C C . ASN A 1 82 ? -2.375 -2.940 -5.870 1.00 95.50 82 ASN A C 1
ATOM 647 O O . ASN A 1 82 ? -1.914 -3.930 -6.431 1.00 95.50 82 ASN A O 1
ATOM 651 N N . TYR A 1 83 ? -2.438 -1.748 -6.463 1.00 95.69 83 TYR A N 1
ATOM 652 C CA . TYR A 1 83 ? -1.919 -1.550 -7.805 1.00 95.69 83 TYR A CA 1
ATOM 653 C C . TYR A 1 83 ? -0.416 -1.846 -7.893 1.00 95.69 83 TYR A C 1
ATOM 655 O O . TYR A 1 83 ? 0.005 -2.657 -8.716 1.00 95.69 83 TYR A O 1
ATOM 663 N N . LEU A 1 84 ? 0.376 -1.248 -6.998 1.00 96.06 84 LEU A N 1
ATOM 664 C CA . LEU A 1 84 ? 1.830 -1.414 -6.951 1.00 96.06 84 LEU A CA 1
ATOM 665 C C . LEU A 1 84 ? 2.254 -2.856 -6.637 1.00 96.06 84 LEU A C 1
ATOM 667 O O . LEU A 1 84 ? 3.243 -3.332 -7.183 1.00 96.06 84 LEU A O 1
ATOM 671 N N . THR A 1 85 ? 1.513 -3.571 -5.784 1.00 94.31 85 THR A N 1
ATOM 672 C CA . THR A 1 85 ? 1.911 -4.914 -5.326 1.00 94.31 85 THR A CA 1
ATOM 673 C C . THR A 1 85 ? 1.294 -6.060 -6.120 1.00 94.31 85 THR A C 1
ATOM 675 O O . THR A 1 85 ? 1.800 -7.178 -6.048 1.00 94.31 85 THR A O 1
ATOM 678 N N . HIS A 1 86 ? 0.186 -5.829 -6.828 1.00 93.06 86 HIS A N 1
ATOM 679 C CA . HIS A 1 86 ? -0.572 -6.897 -7.487 1.00 93.06 86 HIS A CA 1
ATOM 680 C C . HIS A 1 86 ? -0.862 -6.629 -8.963 1.00 93.06 86 HIS A C 1
ATOM 682 O O . HIS A 1 86 ? -0.978 -7.590 -9.717 1.00 93.06 86 HIS A O 1
ATOM 688 N N . ASN A 1 87 ? -0.934 -5.366 -9.396 1.00 94.31 87 ASN A N 1
ATOM 689 C CA . ASN A 1 87 ? -1.423 -5.040 -10.737 1.00 94.31 87 ASN A CA 1
ATOM 690 C C . ASN A 1 87 ? -0.330 -4.588 -11.708 1.00 94.31 87 ASN A C 1
ATOM 692 O O . ASN A 1 87 ? -0.593 -4.580 -12.904 1.00 94.31 87 ASN A O 1
ATOM 696 N N . LEU A 1 88 ? 0.883 -4.256 -11.247 1.00 93.75 88 LEU A N 1
ATOM 697 C CA . LEU A 1 88 ? 1.972 -3.866 -12.152 1.00 93.75 88 LEU A CA 1
ATOM 698 C C . LEU A 1 88 ? 2.305 -4.963 -13.168 1.00 93.75 88 LEU A C 1
ATOM 700 O O . LEU A 1 88 ? 2.367 -4.684 -14.358 1.00 93.75 88 LEU A O 1
ATOM 704 N N . TYR A 1 89 ? 2.477 -6.214 -12.732 1.00 94.31 89 TYR A N 1
ATOM 705 C CA . TYR A 1 89 ? 2.775 -7.293 -13.676 1.00 94.31 89 TYR A CA 1
ATOM 706 C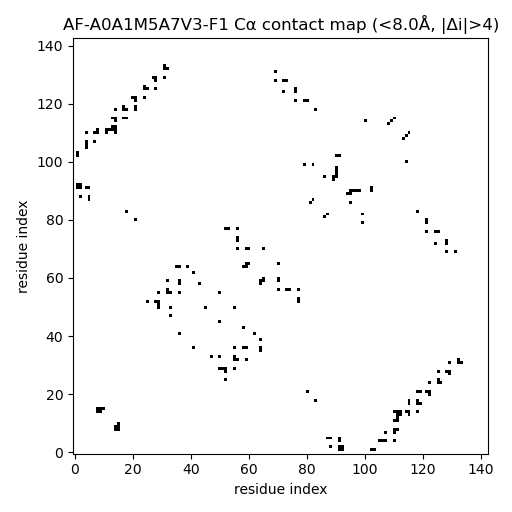 C . TYR A 1 89 ? 1.611 -7.561 -14.648 1.00 94.31 89 TYR A C 1
ATOM 708 O O . TYR A 1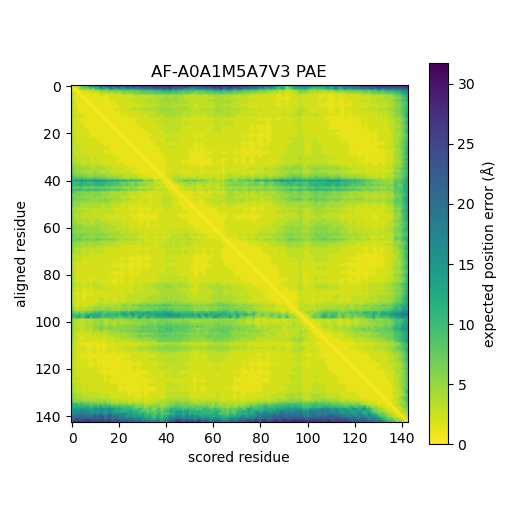 89 ? 1.849 -7.488 -15.852 1.00 94.31 89 TYR A O 1
ATOM 716 N N . PRO A 1 90 ? 0.355 -7.762 -14.188 1.00 93.50 90 PRO A N 1
ATOM 717 C CA . PRO A 1 90 ? -0.796 -7.868 -15.089 1.00 93.50 90 PRO A CA 1
ATOM 718 C C . PRO A 1 90 ? -0.924 -6.698 -16.073 1.00 93.50 90 PRO A C 1
ATOM 720 O O . PRO A 1 90 ? -1.247 -6.906 -17.238 1.00 93.50 90 PRO A O 1
ATOM 723 N N . LEU A 1 91 ? -0.634 -5.467 -15.636 1.00 92.25 91 LEU A N 1
ATOM 724 C CA . LEU A 1 91 ? -0.648 -4.278 -16.490 1.00 92.25 91 LEU A CA 1
ATOM 725 C C . LEU A 1 91 ? 0.357 -4.395 -17.638 1.00 92.25 91 LEU A C 1
ATOM 727 O O . LEU A 1 91 ? 0.003 -4.159 -18.797 1.00 92.25 91 LEU A O 1
ATOM 731 N N . PHE A 1 92 ? 1.606 -4.732 -17.311 1.00 92.75 92 PHE A N 1
ATOM 732 C CA . PHE A 1 92 ? 2.672 -4.882 -18.297 1.00 92.75 92 PHE A CA 1
ATOM 733 C C . PHE A 1 92 ? 2.537 -6.171 -19.117 1.00 92.75 92 PHE A C 1
ATOM 735 O O . PHE A 1 92 ? 3.101 -6.248 -20.204 1.00 92.75 92 PHE A O 1
ATOM 742 N N . ASN A 1 93 ? 1.745 -7.138 -18.657 1.00 92.75 93 ASN A N 1
ATOM 743 C CA . ASN A 1 93 ? 1.377 -8.339 -19.404 1.00 92.75 93 ASN A CA 1
ATOM 744 C C . ASN A 1 93 ? 0.063 -8.192 -20.203 1.00 92.75 93 ASN A C 1
ATOM 746 O O . ASN A 1 93 ? -0.476 -9.186 -20.679 1.00 92.75 93 ASN A O 1
ATOM 750 N N . ASP A 1 94 ? -0.470 -6.970 -20.337 1.00 90.12 94 ASP A N 1
ATOM 751 C CA . ASP A 1 94 ? -1.711 -6.669 -21.074 1.00 90.12 94 ASP A CA 1
ATOM 752 C C . ASP A 1 94 ? -2.966 -7.414 -20.564 1.00 90.12 94 ASP A C 1
ATOM 754 O O . ASP A 1 94 ? -3.960 -7.542 -21.277 1.00 90.12 94 ASP A O 1
ATOM 758 N N . GLU A 1 95 ? -2.963 -7.873 -19.310 1.00 91.12 95 GLU A N 1
ATOM 759 C CA . GLU A 1 95 ? -4.099 -8.566 -18.683 1.00 91.12 95 GLU A CA 1
ATOM 760 C C . GLU A 1 95 ? -5.157 -7.593 -18.138 1.00 91.12 95 GLU A C 1
ATOM 762 O O . GLU A 1 95 ? -6.300 -7.984 -17.896 1.00 91.12 95 GLU A O 1
ATOM 767 N N . ILE A 1 96 ? -4.783 -6.324 -17.935 1.00 89.62 96 ILE A N 1
ATOM 768 C CA . ILE A 1 96 ? -5.671 -5.254 -17.467 1.00 89.62 96 ILE A CA 1
ATOM 769 C C . ILE A 1 96 ? -5.444 -3.949 -18.246 1.00 89.62 96 ILE A C 1
ATOM 771 O O . ILE A 1 96 ? -4.324 -3.638 -18.654 1.00 89.62 96 ILE A O 1
ATOM 775 N N . GLU A 1 97 ? -6.510 -3.156 -18.400 1.00 80.94 97 GLU A N 1
ATOM 776 C CA . GLU A 1 97 ? -6.472 -1.841 -19.072 1.00 80.94 97 GLU A CA 1
ATOM 777 C C . GLU A 1 97 ? -6.419 -0.653 -18.100 1.00 80.94 97 GLU A C 1
ATOM 779 O O . GLU A 1 97 ? -5.964 0.428 -18.463 1.00 80.94 97 GLU A O 1
ATOM 784 N N . TYR A 1 98 ? -6.889 -0.824 -16.861 1.00 80.00 98 TYR A N 1
ATOM 785 C CA . TYR A 1 98 ? -6.923 0.261 -15.881 1.00 80.00 98 TYR A CA 1
ATOM 786 C C . TYR A 1 98 ? -5.521 0.582 -15.357 1.00 80.00 98 TYR A C 1
ATOM 788 O O . TYR A 1 98 ? -4.862 -0.281 -14.770 1.00 80.00 98 TYR A O 1
ATOM 796 N N . THR A 1 99 ? -5.096 1.839 -15.508 1.00 83.56 99 THR A N 1
ATOM 797 C CA . THR A 1 99 ? -3.746 2.285 -15.150 1.00 83.56 99 THR A CA 1
ATOM 798 C C . THR A 1 99 ? -3.778 3.414 -14.118 1.00 83.56 99 THR A C 1
ATOM 800 O O . THR A 1 99 ? -4.367 4.464 -14.368 1.00 83.56 99 THR A O 1
ATOM 803 N N . LEU A 1 100 ? -3.105 3.239 -12.978 1.00 89.44 100 LEU A N 1
ATOM 804 C CA . LEU A 1 100 ? -2.801 4.337 -12.044 1.00 89.44 100 LEU A CA 1
ATOM 805 C C . LEU A 1 100 ? -1.466 5.017 -12.349 1.00 89.44 100 LEU A C 1
ATOM 807 O O . LEU A 1 100 ? -1.258 6.161 -11.957 1.00 89.44 100 LEU A O 1
ATOM 811 N N . L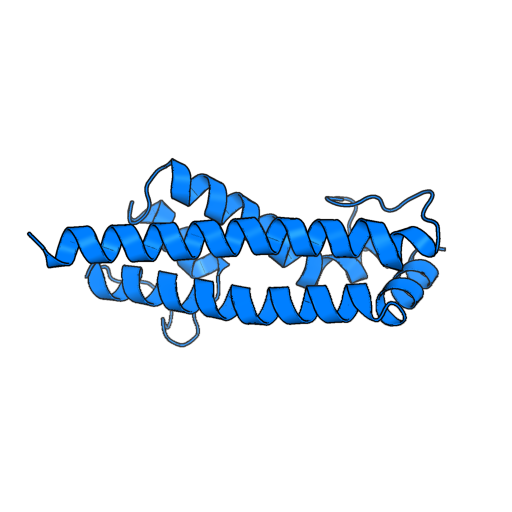EU A 1 101 ? -0.568 4.297 -13.016 1.00 89.88 101 LEU A N 1
ATOM 812 C CA . LEU A 1 101 ? 0.728 4.783 -13.474 1.00 89.88 101 LEU A CA 1
ATOM 813 C C . LEU A 1 101 ? 0.803 4.635 -14.996 1.00 89.88 101 LEU A C 1
ATOM 815 O O . LEU A 1 101 ? 0.136 3.747 -15.532 1.00 89.88 101 LEU A O 1
ATOM 819 N N . PRO A 1 102 ? 1.600 5.461 -15.691 1.00 87.75 102 PRO A N 1
ATOM 820 C CA . PRO A 1 102 ? 1.770 5.361 -17.133 1.00 87.75 102 PRO A CA 1
ATOM 821 C C . PRO A 1 102 ? 2.227 3.957 -17.548 1.00 87.75 102 PRO A C 1
ATOM 823 O O . PRO A 1 102 ? 3.036 3.328 -16.865 1.00 87.75 102 PRO A O 1
ATOM 826 N N . LYS A 1 103 ? 1.700 3.481 -18.678 1.00 87.94 103 LYS A N 1
ATOM 827 C CA . LYS A 1 103 ? 2.073 2.207 -19.313 1.00 87.94 103 LYS A CA 1
ATOM 828 C C . LYS A 1 103 ? 2.850 2.411 -20.617 1.00 87.94 103 LYS A C 1
ATOM 830 O O . LYS A 1 103 ? 3.678 1.580 -20.977 1.00 87.94 103 LYS A O 1
ATOM 835 N N . ASP A 1 104 ? 2.585 3.518 -21.302 1.00 88.31 104 ASP A N 1
ATOM 836 C CA . ASP A 1 104 ? 3.140 3.831 -22.615 1.00 88.31 104 ASP A CA 1
ATOM 837 C C . ASP A 1 104 ? 4.223 4.910 -22.526 1.00 88.31 104 ASP A C 1
ATOM 839 O O . ASP A 1 104 ? 4.213 5.743 -21.621 1.00 88.31 104 ASP A O 1
ATOM 843 N N . ASN A 1 105 ? 5.113 4.935 -23.524 1.00 89.62 105 ASN A N 1
ATOM 844 C CA . ASN A 1 105 ? 6.204 5.912 -23.657 1.00 89.62 105 ASN A CA 1
ATOM 845 C C . ASN A 1 105 ? 7.171 5.950 -22.459 1.00 89.62 105 ASN A C 1
ATOM 847 O O . ASN A 1 105 ? 7.703 7.008 -22.133 1.00 89.62 105 ASN A O 1
ATOM 851 N N . LEU A 1 106 ? 7.393 4.799 -21.823 1.00 93.44 106 LEU A N 1
ATOM 852 C CA . LEU A 1 106 ? 8.272 4.666 -20.664 1.00 93.44 106 LEU A CA 1
ATOM 853 C C . LEU A 1 106 ? 9.748 4.596 -21.074 1.00 93.44 106 LEU A C 1
ATOM 855 O O . LEU A 1 106 ? 10.120 3.876 -22.005 1.00 93.44 106 LEU A O 1
ATOM 859 N N . HIS A 1 107 ? 10.588 5.321 -20.342 1.00 93.62 107 HIS A N 1
ATOM 860 C CA . HIS A 1 107 ? 12.044 5.288 -20.427 1.00 93.62 107 HIS A CA 1
ATOM 861 C C . HIS A 1 107 ? 12.614 4.514 -19.226 1.00 93.62 107 HIS A C 1
ATOM 863 O O . HIS A 1 107 ? 12.034 4.600 -18.149 1.00 93.62 107 HIS A O 1
ATOM 869 N N . PRO A 1 108 ? 13.755 3.805 -19.334 1.00 91.75 108 PRO A N 1
ATOM 870 C CA . PRO A 1 108 ? 14.360 3.111 -18.188 1.00 91.75 108 PRO A CA 1
ATOM 871 C C . PRO A 1 108 ? 14.522 3.984 -16.930 1.00 91.75 108 PRO A C 1
ATOM 873 O O . PRO A 1 108 ? 14.303 3.516 -15.817 1.00 91.75 108 PRO A O 1
ATOM 876 N N . ASP A 1 109 ? 14.799 5.278 -17.103 1.00 94.31 109 ASP A N 1
ATOM 877 C CA . ASP A 1 109 ? 14.875 6.253 -16.002 1.00 94.31 109 ASP A CA 1
ATOM 878 C C . ASP A 1 109 ? 13.557 6.397 -15.215 1.00 94.31 109 ASP A C 1
ATOM 880 O O . ASP A 1 109 ? 13.574 6.745 -14.034 1.00 94.31 109 ASP A O 1
ATOM 884 N N . ASP A 1 110 ? 12.400 6.105 -15.815 1.00 96.69 110 ASP A N 1
ATOM 885 C CA . ASP A 1 110 ? 11.119 6.123 -15.105 1.00 96.69 110 ASP A CA 1
ATOM 886 C C . ASP A 1 110 ? 11.062 5.033 -14.029 1.00 96.69 110 ASP A C 1
ATOM 888 O O . ASP A 1 110 ? 10.475 5.260 -12.968 1.00 96.69 110 ASP A O 1
ATOM 892 N N . ALA A 1 111 ? 11.708 3.884 -14.262 1.00 96.00 111 ALA A N 1
ATOM 893 C CA . ALA A 1 111 ? 11.842 2.835 -13.256 1.00 96.00 111 ALA A CA 1
ATOM 894 C C . ALA A 1 111 ? 12.739 3.281 -12.091 1.00 96.00 111 ALA A C 1
ATOM 896 O O . ALA A 1 111 ? 12.468 2.913 -10.954 1.00 96.00 111 ALA A O 1
ATOM 897 N N . GLU A 1 112 ? 13.749 4.116 -12.349 1.00 95.56 112 GLU A N 1
ATOM 898 C CA . GLU A 1 112 ? 14.713 4.567 -11.336 1.00 95.56 112 GLU A CA 1
ATOM 899 C C . GLU A 1 112 ? 14.282 5.837 -10.584 1.00 95.56 112 GLU A C 1
ATOM 901 O O . GLU A 1 112 ? 14.694 6.064 -9.444 1.00 95.56 112 GLU A O 1
ATOM 906 N N . TYR A 1 113 ? 13.435 6.679 -11.178 1.00 96.12 113 TYR A N 1
ATOM 907 C CA . TYR A 1 113 ? 13.084 7.975 -10.589 1.00 96.12 113 TYR A CA 1
ATOM 908 C C . TYR A 1 113 ? 11.586 8.188 -10.410 1.00 96.12 113 TYR A C 1
ATOM 910 O O . TYR A 1 113 ? 11.164 8.623 -9.338 1.00 96.12 113 TYR A O 1
ATOM 918 N N . TYR A 1 114 ? 10.775 7.896 -11.426 1.00 96.88 114 TYR A N 1
ATOM 919 C CA . TYR A 1 114 ? 9.349 8.218 -11.387 1.00 96.88 114 TYR A CA 1
ATOM 920 C C . TYR A 1 114 ? 8.552 7.216 -10.545 1.00 96.88 114 TYR A C 1
ATOM 922 O O . TYR A 1 114 ? 7.892 7.603 -9.580 1.00 96.88 114 TYR A O 1
ATOM 930 N N . PHE A 1 115 ? 8.658 5.922 -10.850 1.00 97.56 115 PHE A N 1
ATOM 931 C CA . PHE A 1 115 ? 7.961 4.865 -10.114 1.00 97.56 115 PHE A CA 1
ATOM 932 C C . PHE A 1 115 ? 8.360 4.815 -8.630 1.00 97.56 115 PHE A C 1
ATOM 934 O O . PHE A 1 115 ? 7.455 4.756 -7.793 1.00 97.56 115 PHE A O 1
ATOM 941 N N . PRO A 1 116 ? 9.655 4.902 -8.253 1.00 98.06 116 PRO A N 1
ATOM 942 C CA . PRO A 1 116 ? 10.051 4.931 -6.849 1.00 98.06 116 PRO A CA 1
ATOM 943 C C . PRO A 1 116 ? 9.475 6.136 -6.118 1.00 98.06 116 PRO A C 1
ATOM 945 O O . PRO A 1 116 ? 8.990 5.982 -5.003 1.00 98.06 116 PRO A O 1
ATOM 948 N N . LYS A 1 117 ? 9.435 7.310 -6.763 1.00 97.94 117 LYS A N 1
ATOM 949 C CA . LYS A 1 117 ? 8.815 8.504 -6.185 1.00 97.94 117 LYS A CA 1
ATOM 950 C C . LYS A 1 117 ? 7.324 8.294 -5.907 1.00 97.94 117 LYS A C 1
ATOM 952 O O . LYS A 1 117 ? 6.859 8.654 -4.834 1.00 97.94 117 LYS A O 1
ATOM 957 N N . CYS A 1 118 ? 6.580 7.659 -6.814 1.00 97.81 118 CYS A N 1
ATOM 958 C CA . CYS A 1 118 ? 5.172 7.328 -6.562 1.00 97.81 118 CYS A CA 1
ATOM 959 C C . CYS A 1 118 ? 4.991 6.364 -5.377 1.00 97.81 118 CYS A C 1
ATOM 961 O O . CYS A 1 118 ? 3.993 6.444 -4.659 1.00 97.81 118 CYS A O 1
ATOM 963 N N . VAL A 1 119 ? 5.941 5.446 -5.169 1.00 98.56 119 VAL A N 1
ATOM 964 C CA . VAL A 1 119 ? 5.950 4.559 -3.999 1.00 98.56 119 VAL A CA 1
ATOM 965 C C . VAL A 1 119 ? 6.270 5.343 -2.722 1.00 98.56 119 VAL A C 1
ATOM 967 O O . VAL A 1 119 ? 5.585 5.164 -1.719 1.00 98.56 119 VAL A O 1
ATOM 970 N N . GLU A 1 120 ? 7.277 6.217 -2.762 1.00 98.38 120 GLU A N 1
ATOM 971 C CA . GLU A 1 120 ? 7.693 7.087 -1.653 1.00 98.38 120 GLU A CA 1
ATOM 972 C C . GLU A 1 120 ? 6.547 8.010 -1.209 1.00 98.38 120 GLU A C 1
ATOM 974 O O . GLU A 1 120 ? 6.215 8.041 -0.029 1.00 98.38 120 GLU A O 1
ATOM 979 N N . GLU A 1 121 ? 5.855 8.657 -2.149 1.00 98.19 121 GLU A N 1
ATOM 980 C CA . GLU A 1 121 ? 4.671 9.475 -1.857 1.00 98.19 121 GLU A CA 1
ATOM 981 C C . GLU A 1 121 ? 3.574 8.649 -1.169 1.00 98.19 121 GLU A C 1
ATOM 983 O O . GLU A 1 121 ? 2.976 9.093 -0.194 1.00 98.19 121 GLU A O 1
ATOM 988 N N . LEU A 1 122 ? 3.318 7.415 -1.621 1.00 98.50 122 LEU A N 1
ATOM 989 C CA . LEU A 1 122 ? 2.337 6.542 -0.970 1.00 98.50 122 LEU A CA 1
ATOM 990 C C . LEU A 1 122 ? 2.748 6.157 0.461 1.00 98.50 122 LEU A C 1
ATOM 992 O O . LEU A 1 122 ? 1.876 6.011 1.319 1.00 98.50 122 LEU A O 1
ATOM 996 N N . ILE A 1 123 ? 4.046 5.987 0.725 1.00 98.75 123 ILE A N 1
ATOM 997 C CA . ILE A 1 123 ? 4.555 5.727 2.077 1.00 98.75 123 ILE A CA 1
ATOM 998 C C . ILE A 1 123 ? 4.192 6.890 3.007 1.00 98.75 123 ILE A C 1
ATOM 1000 O O . ILE A 1 123 ? 3.690 6.625 4.097 1.00 98.75 123 ILE A O 1
ATOM 1004 N N . GLU A 1 124 ? 4.332 8.142 2.563 1.00 98.50 124 GLU A N 1
ATOM 1005 C CA . GLU A 1 124 ? 3.963 9.325 3.359 1.00 98.50 124 GLU A CA 1
ATOM 1006 C C . GLU A 1 124 ? 2.472 9.320 3.747 1.00 98.50 124 GLU A C 1
ATOM 1008 O O . GLU A 1 124 ? 2.123 9.603 4.894 1.00 98.50 124 GLU A O 1
ATOM 1013 N N . TYR A 1 125 ? 1.573 8.914 2.839 1.00 98.50 125 TYR A N 1
ATOM 1014 C CA . TYR A 1 125 ? 0.148 8.754 3.173 1.00 98.50 125 TYR A CA 1
ATOM 1015 C C . TYR A 1 125 ? -0.089 7.662 4.221 1.00 98.50 125 TYR A C 1
ATOM 1017 O O . TYR A 1 125 ? -0.966 7.803 5.076 1.00 98.50 125 TYR A O 1
ATOM 1025 N N . ILE A 1 126 ? 0.672 6.565 4.167 1.00 98.69 126 ILE A N 1
ATOM 1026 C CA . ILE A 1 126 ? 0.567 5.495 5.163 1.00 98.69 126 ILE A CA 1
ATOM 1027 C C . ILE A 1 126 ? 1.086 5.971 6.523 1.00 98.69 126 ILE A C 1
ATOM 1029 O O . ILE A 1 126 ? 0.459 5.671 7.538 1.00 98.69 126 ILE A O 1
ATOM 1033 N N . GLU A 1 127 ? 2.194 6.712 6.555 1.00 98.50 127 GLU A N 1
ATOM 1034 C CA . GLU A 1 127 ? 2.722 7.327 7.778 1.00 98.50 127 GLU A CA 1
ATOM 1035 C C . GLU A 1 127 ? 1.688 8.257 8.406 1.00 98.50 127 GLU A C 1
ATOM 1037 O O . GLU A 1 127 ? 1.330 8.067 9.569 1.00 98.50 127 GLU A O 1
ATOM 1042 N N . PHE A 1 128 ? 1.112 9.157 7.607 1.00 97.62 128 PHE A N 1
ATOM 1043 C CA . PHE A 1 128 ? 0.032 10.035 8.043 1.00 97.62 128 PHE A CA 1
ATOM 1044 C C . PHE A 1 128 ? -1.152 9.253 8.629 1.00 97.62 128 PHE A C 1
ATOM 1046 O O . PHE A 1 128 ? -1.617 9.570 9.723 1.00 97.62 128 PHE A O 1
ATOM 1053 N N . ALA A 1 129 ? -1.627 8.207 7.944 1.00 97.94 129 ALA A N 1
ATOM 1054 C CA . ALA A 1 129 ? -2.753 7.408 8.424 1.00 97.94 129 ALA A CA 1
ATOM 1055 C C . ALA A 1 129 ? -2.444 6.721 9.764 1.00 97.94 129 ALA A C 1
ATOM 1057 O O . ALA A 1 129 ? -3.294 6.684 10.653 1.00 97.94 129 ALA A O 1
ATOM 1058 N N . ILE A 1 130 ? -1.229 6.189 9.926 1.00 98.00 130 ILE A N 1
ATOM 1059 C CA . ILE A 1 130 ? -0.785 5.563 11.177 1.00 98.00 130 ILE A CA 1
ATOM 1060 C C . ILE A 1 130 ? -0.743 6.590 12.311 1.00 98.00 130 ILE A C 1
ATOM 1062 O O . ILE A 1 130 ? -1.245 6.309 13.400 1.00 98.00 130 ILE A O 1
ATOM 1066 N N . ASP A 1 131 ? -0.162 7.761 12.068 1.00 96.31 131 ASP A N 1
ATOM 1067 C CA . ASP A 1 131 ? -0.051 8.814 13.077 1.00 96.31 131 ASP A CA 1
ATOM 1068 C C . ASP A 1 131 ? -1.435 9.323 13.496 1.00 96.31 131 ASP A C 1
ATOM 1070 O O . ASP A 1 131 ? -1.720 9.425 14.690 1.00 96.31 131 ASP A O 1
ATOM 1074 N N . TYR A 1 132 ? -2.343 9.507 12.533 1.00 95.00 132 TYR A N 1
ATOM 1075 C CA . TYR A 1 132 ? -3.734 9.878 12.793 1.00 95.00 132 TYR A CA 1
ATOM 1076 C C . TYR A 1 132 ? -4.447 8.854 13.688 1.00 95.00 132 TYR A C 1
ATOM 1078 O O . TYR A 1 132 ? -5.115 9.224 14.656 1.00 95.00 132 TYR A O 1
ATOM 1086 N N . ILE A 1 133 ? -4.289 7.558 13.395 1.00 94.62 133 ILE A N 1
ATOM 1087 C CA . ILE A 1 133 ? -4.868 6.469 14.196 1.00 94.62 133 ILE A 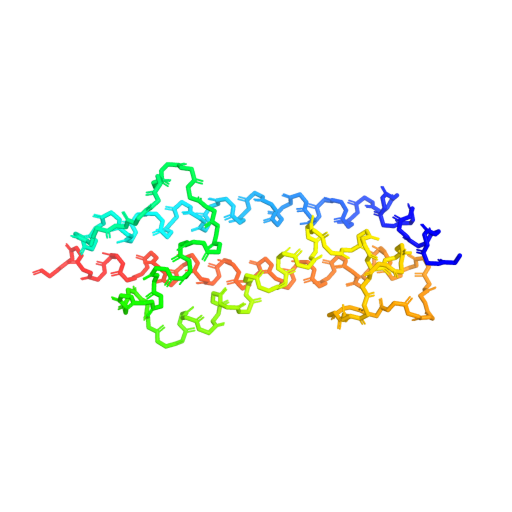CA 1
ATOM 1088 C C . ILE A 1 133 ? -4.334 6.510 15.634 1.00 94.62 133 ILE A C 1
ATOM 1090 O O . ILE A 1 133 ? -5.115 6.452 16.587 1.00 94.62 133 ILE A O 1
ATOM 1094 N N . ASN A 1 134 ? -3.018 6.651 15.805 1.00 91.56 134 ASN A N 1
ATOM 1095 C CA . ASN A 1 134 ? -2.397 6.696 17.130 1.00 91.56 134 ASN A CA 1
ATOM 1096 C C . ASN A 1 134 ? -2.892 7.903 17.948 1.00 91.56 134 ASN A C 1
ATOM 1098 O O . ASN A 1 134 ? -3.156 7.786 19.148 1.00 91.56 134 ASN A O 1
ATOM 1102 N N . ASP A 1 135 ? -3.072 9.055 17.301 1.00 89.75 135 ASP A N 1
ATOM 1103 C CA . ASP A 1 135 ? -3.611 10.257 17.937 1.00 89.75 135 ASP A CA 1
ATOM 1104 C C . ASP A 1 135 ? -5.071 10.086 18.382 1.00 89.75 135 ASP A C 1
ATOM 1106 O O . ASP A 1 135 ? -5.466 10.609 19.433 1.00 89.75 135 ASP A O 1
ATOM 1110 N N . MET A 1 136 ? -5.882 9.338 17.624 1.00 83.94 136 MET A N 1
ATOM 1111 C CA . MET A 1 136 ? -7.245 8.977 18.029 1.00 83.94 136 MET A CA 1
ATOM 1112 C C . MET A 1 136 ? -7.244 8.090 19.283 1.00 83.94 136 MET A C 1
ATOM 1114 O O . MET A 1 136 ? -7.993 8.362 20.226 1.00 83.94 136 MET A O 1
ATOM 1118 N N . GLU A 1 137 ? -6.374 7.077 19.346 1.00 80.38 137 GLU A N 1
ATOM 1119 C CA . GLU A 1 137 ? -6.261 6.186 20.512 1.00 80.38 137 GLU A CA 1
ATOM 1120 C C . GLU A 1 137 ? -5.802 6.936 21.777 1.00 80.38 137 GLU A C 1
ATOM 1122 O O . GLU A 1 137 ? -6.329 6.715 22.874 1.00 80.38 137 GLU A O 1
ATOM 1127 N N . LEU A 1 138 ? -4.860 7.878 21.649 1.00 72.69 138 LEU A N 1
ATOM 1128 C CA . LEU A 1 138 ? -4.387 8.697 22.772 1.00 72.69 138 LEU A CA 1
ATOM 1129 C C . LEU A 1 138 ? -5.477 9.604 23.358 1.00 72.69 138 LEU A C 1
ATOM 1131 O O . LEU A 1 138 ? -5.479 9.850 24.567 1.00 72.69 138 LEU A O 1
ATOM 1135 N N . LYS A 1 139 ? -6.394 10.113 22.527 1.00 71.75 139 LYS A N 1
ATOM 1136 C CA . LYS A 1 139 ? -7.526 10.937 22.984 1.00 71.75 139 LYS A CA 1
ATOM 1137 C C . LYS A 1 139 ? -8.567 10.099 23.728 1.00 71.75 139 LYS A C 1
ATOM 1139 O O . LYS A 1 139 ? -9.072 10.547 24.758 1.00 71.75 139 LYS A O 1
ATOM 1144 N N . HIS A 1 140 ? -8.830 8.876 23.267 1.00 63.47 140 HIS A N 1
ATOM 1145 C CA . HIS A 1 140 ? -9.765 7.964 23.929 1.00 63.47 140 HIS A CA 1
ATOM 1146 C C . HIS A 1 140 ? -9.271 7.466 25.294 1.00 63.47 140 HIS A C 1
ATOM 1148 O O . HIS A 1 140 ? -10.076 7.349 26.209 1.00 63.47 140 HIS A O 1
ATOM 1154 N N . ASN A 1 141 ? -7.965 7.249 25.476 1.00 60.59 141 ASN A N 1
ATOM 1155 C CA . ASN A 1 141 ? -7.402 6.759 26.746 1.00 60.59 141 ASN A CA 1
ATOM 1156 C C . ASN A 1 141 ? -7.232 7.835 27.842 1.00 60.59 141 ASN A C 1
ATOM 1158 O O . ASN A 1 141 ? -6.863 7.509 28.969 1.00 60.59 141 ASN A O 1
ATOM 1162 N N . LYS A 1 142 ? -7.445 9.118 27.520 1.00 56.91 142 LYS A N 1
ATOM 1163 C CA . LYS A 1 142 ? -7.351 10.245 28.471 1.00 56.91 142 LYS A CA 1
ATOM 1164 C C . LYS A 1 142 ? -8.712 10.747 28.974 1.00 56.91 142 LYS A C 1
ATOM 1166 O O . LYS A 1 142 ? -8.731 11.707 29.745 1.00 56.91 142 LYS A O 1
ATOM 1171 N N . SER A 1 143 ? -9.809 10.139 28.520 1.00 47.12 143 SER A N 1
ATOM 1172 C CA . SER A 1 143 ? -11.193 10.474 28.891 1.00 47.12 143 SER A CA 1
ATOM 1173 C C . SER A 1 143 ? -11.753 9.446 29.868 1.00 47.12 143 SER A C 1
ATOM 1175 O O . SER A 1 143 ? -12.538 9.856 30.749 1.00 47.12 143 SER A O 1
#

Mean predicted aligned error: 4.01 Å

Solvent-accessible surface area (backbone atoms only — not comparable to full-atom values): 8165 Å² total; per-residue (Å²): 110,48,53,58,50,54,54,38,34,74,66,19,62,55,21,48,49,34,51,51,51,39,54,55,50,48,54,52,42,41,50,53,48,48,50,52,52,64,73,65,75,64,87,73,97,63,62,71,94,75,56,50,59,71,59,46,52,49,47,29,60,78,66,63,72,45,54,71,70,55,44,54,52,49,51,54,46,51,56,51,52,46,37,71,79,64,38,52,63,40,42,38,66,69,73,50,84,87,68,95,60,88,80,70,95,78,52,74,63,39,28,56,49,50,52,21,47,57,39,49,57,51,41,52,54,50,51,50,52,43,53,53,52,53,54,53,53,58,56,63,76,75,110

pLDDT: mean 92.71, std 8.34, range [47.12, 98.75]

Foldseek 3Di:
DLVVLVVLLVVAPLNVVLLVLLVVLQVVLLVLLLVLVVVVPDDAPDDSVPDHLVSSLVCCVVVVSDDPVLNVLSVVLVVVNCCSPPVSVCLSVVVDDDDPDDRPPDDSVCSHPVNSVSSVVSSVSSVVSSVVSVVVVVVVVVD

Organism: NCBI:txid1123492

Sequence (143 aa):
MSLEFYDELLKSERFCESLGRLLLISGKLESALKSIVLASSIKVRYNLSRAMLGQLVGSCKEHELATEELSEVLEFILVRRNYLTHNLYPLFNDEIEYTLLPKDNLHPDDAEYYFPKCVEELIEYIEFAIDYINDMELKHNKS